Protein AF-A0A0A9YVT7-F1 (afdb_monomer)

Solvent-accessible surface area (backbone atoms only — not comparable to full-atom values): 6560 Å² total; per-residue (Å²): 133,68,62,70,57,54,52,48,54,36,57,38,79,83,28,48,52,42,44,55,48,46,57,48,33,75,76,47,82,46,75,45,62,45,90,57,87,80,72,57,68,86,51,97,84,54,87,70,80,74,66,47,65,60,38,53,50,60,58,53,52,51,50,51,45,67,76,73,46,53,72,69,47,44,48,70,34,59,49,48,54,48,67,71,73,49,67,67,73,52,56,83,69,36,71,84,48,70,76,57,64,82,64,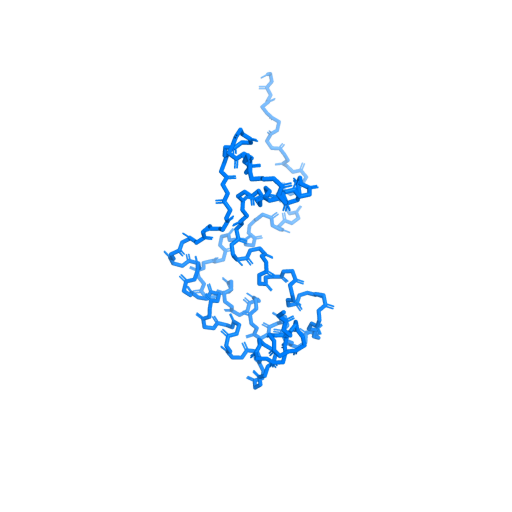71,84,126

Secondary structure (DSSP, 8-state):
--HHHHHHHHHHHHHHHHHHHHHHHHHS--EESBS-TT-----TT--STT--B-EEHHHHHHHHHHHH--HHHHIIIIIHHHHTT-THHHHTT-HHHHS---PPP-

pLDDT: mean 78.4, std 11.34, range [49.5, 89.56]

Sequence (106 aa):
MSWSLLLKLLMMRDCWVAVRLMKHVFDHPSYCGTTDPESKCTGFMCNGDCYIPRSNVEQAIVHVMVSVGCEKDVRNTLIHILERRDTSWAGCLDRRQVWNQRRPGW

Structure (mmCIF, N/CA/C/O backbone):
data_AF-A0A0A9YVT7-F1
#
_entry.id   AF-A0A0A9YVT7-F1
#
loop_
_atom_site.group_PDB
_atom_site.id
_atom_site.type_symbol
_atom_site.label_atom_id
_atom_site.label_alt_id
_atom_site.label_comp_id
_atom_site.label_asym_id
_atom_site.l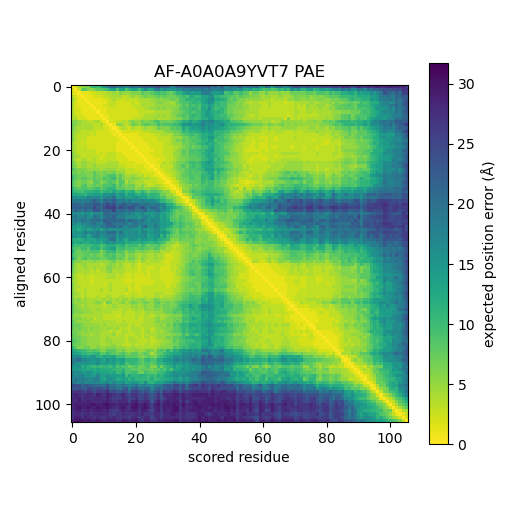abel_entity_id
_atom_site.label_seq_id
_atom_site.pdbx_PDB_ins_code
_atom_site.Cartn_x
_atom_site.Cartn_y
_atom_site.Cartn_z
_atom_site.occupancy
_atom_site.B_iso_or_equiv
_atom_site.auth_seq_id
_atom_site.auth_comp_id
_atom_site.auth_asym_id
_atom_site.auth_atom_id
_atom_site.pdbx_PDB_model_num
ATOM 1 N N . MET A 1 1 ? -1.035 -18.522 -11.983 1.00 51.72 1 MET A N 1
ATOM 2 C CA . MET A 1 1 ? -1.070 -18.210 -10.534 1.00 51.72 1 MET A CA 1
ATOM 3 C C . MET A 1 1 ? -2.491 -17.828 -10.150 1.00 51.72 1 MET A C 1
ATOM 5 O O . MET A 1 1 ? -3.083 -17.019 -10.851 1.00 51.72 1 MET A O 1
ATOM 9 N N . SER A 1 2 ? -3.063 -18.411 -9.093 1.00 82.00 2 SER A N 1
ATOM 10 C CA . SER A 1 2 ? -4.453 -18.123 -8.707 1.00 82.00 2 SER A CA 1
ATOM 11 C C . SER A 1 2 ? -4.523 -16.855 -7.852 1.00 82.00 2 SER A C 1
ATOM 13 O O . SER A 1 2 ? -4.424 -16.923 -6.628 1.00 82.00 2 SER A O 1
ATOM 15 N N . TRP A 1 3 ? -4.695 -15.695 -8.493 1.00 83.69 3 TRP A N 1
ATOM 16 C CA . TRP A 1 3 ? -4.844 -14.385 -7.833 1.00 83.69 3 TRP A CA 1
ATOM 17 C C . TRP A 1 3 ? -5.932 -14.383 -6.746 1.00 83.69 3 TRP A C 1
ATOM 19 O O . TRP A 1 3 ? -5.765 -13.796 -5.681 1.00 83.69 3 TRP A O 1
ATOM 29 N N . SER A 1 4 ? -7.014 -15.126 -6.970 1.00 85.44 4 SER A N 1
ATOM 30 C CA . SER A 1 4 ? -8.107 -15.313 -6.011 1.00 85.44 4 SER A CA 1
ATOM 31 C C . SER A 1 4 ? -7.663 -15.919 -4.674 1.00 85.44 4 SER A C 1
ATOM 33 O O . SER A 1 4 ? -8.171 -15.526 -3.626 1.00 85.44 4 SER A O 1
ATOM 35 N N . LEU A 1 5 ? -6.695 -16.844 -4.681 1.00 88.69 5 LEU A N 1
ATOM 36 C CA . LEU A 1 5 ? -6.164 -17.446 -3.454 1.00 88.69 5 LEU A CA 1
ATOM 37 C C . LEU A 1 5 ? -5.297 -16.453 -2.684 1.00 88.69 5 LEU A C 1
ATOM 39 O O . LEU A 1 5 ? -5.370 -16.411 -1.459 1.00 88.69 5 LEU A O 1
ATOM 43 N N . LEU A 1 6 ? -4.522 -15.633 -3.398 1.00 86.38 6 LEU A N 1
ATOM 44 C CA . LEU A 1 6 ? -3.701 -14.589 -2.792 1.00 86.38 6 LEU A CA 1
ATOM 45 C C . LEU A 1 6 ? -4.575 -13.537 -2.098 1.00 86.38 6 LEU A C 1
ATOM 47 O O . LEU A 1 6 ? -4.340 -13.224 -0.933 1.00 86.38 6 LEU A O 1
ATOM 51 N N . LEU A 1 7 ? -5.622 -13.057 -2.777 1.00 87.75 7 LEU A N 1
ATOM 52 C CA . LEU A 1 7 ? -6.586 -12.122 -2.190 1.00 87.75 7 LEU A CA 1
ATOM 53 C C . LEU A 1 7 ? -7.270 -12.728 -0.968 1.00 87.75 7 LEU A C 1
ATOM 55 O O . LEU A 1 7 ? -7.335 -12.094 0.081 1.00 87.75 7 LEU A O 1
ATOM 59 N N . LYS A 1 8 ? -7.721 -13.983 -1.067 1.00 88.25 8 LYS A N 1
ATOM 60 C CA . LYS A 1 8 ? -8.336 -14.684 0.063 1.00 88.25 8 LYS A CA 1
ATOM 61 C C . LYS A 1 8 ? -7.388 -14.761 1.260 1.00 88.25 8 LYS A C 1
ATOM 63 O O . LYS A 1 8 ? 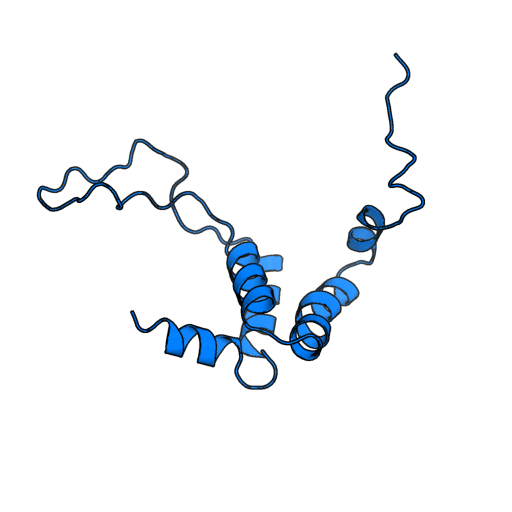-7.811 -14.497 2.377 1.00 88.25 8 LYS A O 1
ATOM 68 N N . LEU A 1 9 ? -6.117 -15.086 1.037 1.00 89.56 9 LEU A N 1
ATOM 69 C CA . LEU A 1 9 ? -5.116 -15.205 2.097 1.00 89.56 9 LEU A CA 1
ATOM 70 C C . LEU A 1 9 ? -4.838 -13.851 2.766 1.00 89.56 9 LEU A C 1
ATOM 72 O O . LEU A 1 9 ? -4.800 -13.777 3.993 1.00 89.56 9 LEU A O 1
ATOM 76 N N . LEU A 1 10 ? -4.695 -12.785 1.975 1.00 86.12 10 LEU A N 1
ATOM 77 C CA . LEU A 1 10 ? -4.454 -11.433 2.486 1.00 86.12 10 LEU A CA 1
ATOM 78 C C . LEU A 1 10 ? -5.641 -10.888 3.287 1.00 86.12 10 LEU A C 1
ATOM 80 O O . LEU A 1 10 ? -5.424 -10.263 4.322 1.00 86.12 10 LEU A O 1
ATOM 84 N N . MET A 1 11 ? -6.868 -11.165 2.840 1.00 86.25 11 MET A N 1
ATOM 85 C CA . MET A 1 11 ? -8.105 -10.646 3.439 1.00 86.25 11 MET A CA 1
ATOM 86 C C . MET A 1 11 ? -8.678 -11.537 4.553 1.00 86.25 11 MET A C 1
ATOM 88 O O . MET A 1 11 ? -9.607 -11.152 5.262 1.00 86.25 11 MET A O 1
ATOM 92 N N . MET A 1 12 ? -8.147 -12.745 4.736 1.00 88.50 12 MET A N 1
ATOM 93 C CA . MET A 1 12 ? -8.629 -13.686 5.744 1.00 88.50 12 MET A CA 1
ATOM 94 C C . MET A 1 12 ? -8.413 -13.179 7.177 1.00 88.50 12 MET A C 1
ATOM 96 O O . MET A 1 12 ? -7.368 -12.615 7.504 1.00 88.50 12 MET A O 1
ATOM 100 N N . ARG A 1 13 ? -9.378 -13.497 8.056 1.00 84.06 13 ARG A N 1
ATOM 101 C CA . ARG A 1 13 ? -9.299 -13.288 9.515 1.00 84.06 13 ARG A CA 1
ATOM 102 C C . ARG A 1 13 ? -8.943 -11.834 9.866 1.00 84.06 13 ARG A C 1
ATOM 104 O O . ARG A 1 13 ? -7.903 -11.583 10.470 1.00 84.06 13 ARG A O 1
ATOM 111 N N . ASP A 1 14 ? -9.796 -10.905 9.425 1.00 82.50 14 ASP A N 1
ATOM 112 C CA . ASP A 1 14 ? -9.625 -9.449 9.578 1.00 82.50 14 ASP A CA 1
ATOM 113 C C . ASP A 1 14 ? -8.243 -8.966 9.084 1.00 82.50 14 ASP A C 1
ATOM 115 O O . ASP A 1 14 ? -7.540 -8.217 9.764 1.00 82.50 14 ASP A O 1
ATOM 119 N N . CYS A 1 15 ? -7.821 -9.444 7.907 1.00 87.31 15 CYS A N 1
ATOM 120 C CA . CYS A 1 15 ? -6.567 -9.052 7.257 1.00 87.31 15 CYS A CA 1
ATOM 121 C C . CYS A 1 15 ? -5.296 -9.310 8.091 1.00 87.31 15 CYS A C 1
ATOM 123 O O . CYS A 1 15 ? -4.278 -8.632 7.928 1.00 87.31 15 CYS A O 1
ATOM 125 N N . TRP A 1 16 ? -5.314 -10.305 8.985 1.00 88.62 16 TRP A N 1
ATOM 126 C CA . TRP A 1 16 ? -4.207 -10.580 9.910 1.00 88.62 16 TRP A CA 1
ATOM 127 C C . TRP A 1 16 ? -2.867 -10.829 9.202 1.00 88.62 16 TRP A C 1
ATOM 129 O O . TRP A 1 16 ? -1.820 -10.354 9.655 1.00 88.62 16 TRP A O 1
ATOM 139 N N . VAL A 1 17 ? -2.889 -11.548 8.074 1.00 89.31 17 VAL A N 1
ATOM 140 C CA . VAL A 1 17 ? -1.672 -11.811 7.293 1.00 89.31 17 VAL A CA 1
ATOM 141 C C . VAL A 1 17 ? -1.156 -10.527 6.652 1.00 89.31 17 VAL A C 1
ATOM 143 O O . VAL A 1 17 ? 0.037 -10.243 6.757 1.00 89.31 17 VAL A O 1
ATOM 146 N N . ALA A 1 18 ? -2.042 -9.722 6.059 1.00 88.38 18 ALA A N 1
ATOM 147 C CA . ALA A 1 18 ? -1.676 -8.430 5.490 1.00 88.38 18 ALA A CA 1
ATOM 148 C C . ALA A 1 18 ? -1.051 -7.508 6.550 1.00 88.38 18 ALA A C 1
ATOM 150 O O . ALA A 1 18 ? -0.003 -6.924 6.297 1.00 88.38 18 ALA A O 1
ATOM 151 N N . VAL A 1 19 ? -1.592 -7.463 7.775 1.00 88.62 19 VAL A N 1
ATOM 152 C CA . VAL A 1 19 ? -1.004 -6.701 8.898 1.00 88.62 19 VAL A CA 1
ATOM 153 C C . VAL A 1 19 ? 0.407 -7.167 9.221 1.00 88.62 19 VAL A C 1
ATOM 155 O O . VAL A 1 19 ? 1.300 -6.352 9.454 1.00 88.62 19 VAL A O 1
ATOM 158 N N . ARG A 1 20 ? 0.617 -8.483 9.289 1.00 89.25 20 ARG A N 1
ATOM 159 C CA . ARG A 1 20 ? 1.914 -9.047 9.667 1.00 89.25 20 ARG A CA 1
ATOM 160 C C . ARG A 1 20 ? 2.964 -8.817 8.582 1.00 89.25 20 ARG A C 1
ATOM 162 O O . ARG A 1 20 ? 4.092 -8.468 8.920 1.00 89.25 20 ARG A O 1
ATOM 169 N N . LEU A 1 21 ? 2.573 -8.943 7.314 1.00 88.94 21 LEU A N 1
ATOM 170 C CA . LEU A 1 21 ? 3.412 -8.599 6.167 1.00 88.94 21 LEU A CA 1
ATOM 171 C C . LEU A 1 21 ? 3.738 -7.106 6.153 1.00 88.94 21 LEU A C 1
ATOM 173 O O . LEU A 1 21 ? 4.909 -6.755 6.086 1.00 88.94 21 LEU A O 1
ATOM 177 N N . MET A 1 22 ? 2.740 -6.235 6.311 1.00 87.81 22 MET A N 1
ATOM 178 C CA . MET A 1 22 ? 2.943 -4.785 6.346 1.00 87.81 22 MET A CA 1
ATOM 179 C C . MET A 1 22 ? 3.917 -4.372 7.442 1.00 87.81 22 MET A C 1
ATOM 181 O O . MET A 1 22 ? 4.849 -3.627 7.169 1.00 87.81 22 MET A O 1
ATOM 185 N N . LYS A 1 23 ? 3.768 -4.896 8.665 1.00 88.00 23 LYS A N 1
ATOM 186 C CA . LYS A 1 23 ? 4.724 -4.628 9.752 1.00 88.00 23 LYS A CA 1
ATOM 187 C C . LYS A 1 23 ? 6.150 -5.013 9.371 1.00 88.00 23 LYS A C 1
ATOM 189 O O . LYS A 1 23 ? 7.063 -4.236 9.612 1.00 88.00 23 LYS A O 1
ATOM 194 N N . HIS A 1 24 ? 6.323 -6.187 8.768 1.00 89.00 24 HIS A N 1
ATOM 195 C CA . HIS A 1 24 ? 7.639 -6.666 8.371 1.00 89.00 24 HIS A CA 1
ATOM 196 C C . HIS A 1 24 ? 8.257 -5.817 7.255 1.00 89.00 24 HIS A C 1
ATOM 198 O O . HIS A 1 24 ? 9.411 -5.421 7.384 1.00 89.00 24 HIS A O 1
ATOM 204 N N . VAL A 1 25 ? 7.491 -5.497 6.206 1.00 88.56 25 VAL A N 1
ATOM 205 C CA . VAL A 1 25 ? 7.966 -4.704 5.057 1.00 88.56 25 VAL A CA 1
ATOM 206 C C . VAL A 1 25 ? 8.259 -3.256 5.457 1.00 88.56 25 VAL A C 1
ATOM 208 O O . VAL A 1 25 ? 9.197 -2.656 4.947 1.00 88.56 25 VAL A O 1
ATOM 211 N N . PHE A 1 26 ? 7.519 -2.700 6.418 1.00 83.31 26 PHE A N 1
ATOM 212 C CA . PHE A 1 26 ? 7.822 -1.379 6.966 1.00 83.31 26 PHE A CA 1
ATOM 213 C C . PHE A 1 26 ? 9.122 -1.339 7.794 1.00 83.31 26 PHE A C 1
ATOM 215 O O . PHE A 1 26 ? 9.711 -0.268 7.927 1.00 83.31 26 PHE A O 1
ATOM 222 N N . ASP A 1 27 ? 9.555 -2.451 8.401 1.00 85.88 27 ASP A N 1
ATOM 223 C CA . ASP A 1 27 ? 10.875 -2.557 9.056 1.00 85.88 27 ASP A CA 1
ATOM 224 C C . ASP A 1 27 ? 11.981 -2.907 8.051 1.00 85.88 27 ASP A C 1
ATOM 226 O O . ASP A 1 27 ? 13.117 -2.460 8.185 1.00 85.88 27 ASP A O 1
ATOM 230 N N . HIS A 1 28 ? 11.638 -3.696 7.033 1.00 87.06 28 HIS A N 1
ATOM 231 C CA . HIS A 1 28 ? 12.556 -4.236 6.038 1.00 87.06 28 HIS A CA 1
ATOM 232 C C . HIS A 1 28 ? 12.005 -3.942 4.636 1.00 87.06 28 HIS A C 1
ATOM 234 O O . HIS A 1 28 ? 11.295 -4.783 4.064 1.00 87.06 28 HIS A O 1
ATOM 240 N N . PRO A 1 29 ? 12.299 -2.752 4.075 1.00 84.50 29 PRO A N 1
ATOM 241 C CA . PRO A 1 29 ? 11.769 -2.356 2.780 1.00 84.50 29 PRO A CA 1
ATOM 242 C C . PRO A 1 29 ? 12.173 -3.386 1.731 1.00 84.50 29 PRO A C 1
ATOM 244 O O . PRO A 1 29 ? 13.351 -3.684 1.526 1.00 84.50 29 PRO A O 1
ATOM 247 N N . SER A 1 30 ? 11.158 -3.963 1.101 1.00 86.19 30 SER A N 1
ATOM 248 C CA . SER A 1 30 ? 11.307 -5.051 0.148 1.00 86.19 30 SER A CA 1
ATOM 249 C C . SER A 1 30 ? 10.899 -4.555 -1.227 1.00 86.19 30 SER A C 1
ATOM 251 O O . SER A 1 30 ? 9.848 -3.936 -1.396 1.00 86.19 30 SER A O 1
ATOM 253 N N . TYR A 1 31 ? 11.734 -4.848 -2.216 1.00 86.69 31 TYR A N 1
ATOM 254 C CA . TYR A 1 31 ? 11.537 -4.415 -3.591 1.00 86.69 31 TYR A CA 1
ATOM 255 C C . TYR A 1 31 ? 11.391 -5.635 -4.489 1.00 86.69 31 TYR A C 1
ATOM 257 O O . TYR A 1 31 ? 12.092 -6.632 -4.312 1.00 86.69 31 TYR A O 1
ATOM 265 N N . CYS A 1 32 ? 10.495 -5.546 -5.462 1.00 84.31 32 CYS A N 1
ATOM 266 C CA . CYS A 1 32 ? 10.348 -6.549 -6.507 1.00 84.31 32 CYS A CA 1
ATOM 267 C C . CYS A 1 32 ? 10.595 -5.900 -7.868 1.00 84.31 32 CYS A C 1
ATOM 269 O O . CYS A 1 32 ? 10.201 -4.756 -8.074 1.00 84.31 32 CYS A O 1
ATOM 271 N N . GLY A 1 33 ? 11.234 -6.618 -8.788 1.00 80.12 33 GLY A N 1
ATOM 272 C CA . GLY A 1 33 ? 11.583 -6.095 -10.108 1.00 80.12 33 GLY A CA 1
ATOM 273 C C . GLY A 1 33 ? 12.982 -5.486 -10.179 1.00 80.12 33 GLY A C 1
ATOM 274 O O . GLY A 1 33 ? 13.753 -5.508 -9.218 1.00 80.12 33 GLY A O 1
ATOM 275 N N . THR A 1 34 ? 13.316 -4.972 -11.355 1.00 76.25 34 THR A N 1
ATOM 276 C CA . THR A 1 34 ? 14.654 -4.483 -11.704 1.00 76.25 34 THR A CA 1
ATOM 277 C C . THR A 1 34 ? 14.607 -2.973 -11.955 1.00 76.25 34 THR A C 1
ATOM 279 O O . THR A 1 34 ? 13.626 -2.432 -12.470 1.00 76.25 34 THR A O 1
ATOM 282 N N . THR A 1 35 ? 15.660 -2.263 -11.543 1.00 73.31 35 THR A N 1
ATOM 283 C CA . THR A 1 35 ? 15.872 -0.848 -11.897 1.00 73.31 35 THR A CA 1
ATOM 284 C C . THR A 1 35 ? 16.385 -0.669 -13.314 1.00 73.31 35 THR A C 1
ATOM 286 O O . THR A 1 35 ? 16.372 0.452 -13.808 1.00 73.31 35 THR A O 1
ATOM 289 N N . ASP A 1 36 ? 16.845 -1.744 -13.946 1.00 70.81 36 ASP A N 1
ATOM 290 C CA . ASP A 1 36 ? 17.580 -1.683 -15.195 1.00 70.81 36 ASP A CA 1
ATOM 291 C C . ASP A 1 36 ? 16.662 -2.020 -16.384 1.00 70.81 36 ASP A C 1
ATOM 293 O O . ASP A 1 36 ? 16.305 -3.191 -16.580 1.00 70.81 36 ASP A O 1
ATOM 297 N N . PRO A 1 37 ? 16.230 -1.018 -17.173 1.00 63.62 37 PRO A N 1
ATOM 298 C CA . PRO A 1 37 ? 15.324 -1.225 -18.302 1.00 63.62 37 PRO A CA 1
ATOM 299 C C . PRO A 1 37 ? 15.964 -2.031 -19.442 1.00 63.62 37 PRO A C 1
ATOM 301 O O . PRO A 1 37 ? 15.244 -2.504 -20.326 1.00 63.62 37 PRO A O 1
ATOM 304 N N . GLU A 1 38 ? 17.290 -2.202 -19.426 1.00 59.09 38 GLU A N 1
ATOM 305 C CA . GLU A 1 38 ? 18.046 -2.939 -20.444 1.00 59.09 38 GLU A CA 1
ATOM 306 C C . GLU A 1 38 ? 18.118 -4.445 -20.173 1.00 59.09 38 GLU A C 1
ATOM 308 O O . GLU A 1 38 ? 18.448 -5.220 -21.069 1.00 59.09 38 GLU A O 1
ATOM 313 N N . SER A 1 39 ? 17.702 -4.895 -18.985 1.00 59.94 39 SER A N 1
ATOM 314 C CA . SER A 1 39 ? 17.620 -6.317 -18.612 1.00 59.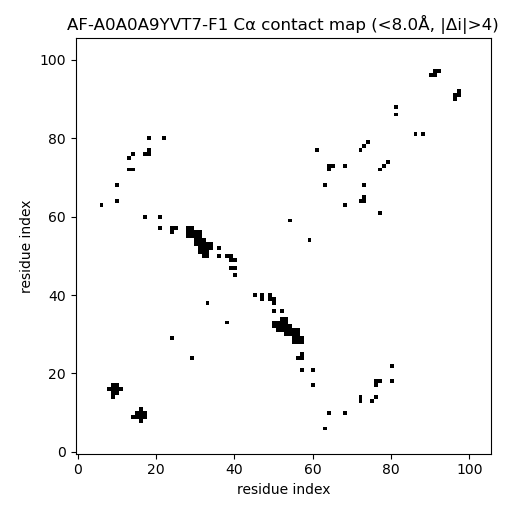94 39 SER A CA 1
ATOM 315 C C . SER A 1 39 ? 16.447 -7.063 -19.277 1.00 59.94 39 SER A C 1
ATOM 317 O O . SER A 1 39 ? 15.805 -7.927 -18.678 1.00 59.94 39 SER A O 1
ATOM 319 N N . LYS A 1 40 ? 16.127 -6.726 -20.531 1.00 64.44 40 LYS A N 1
ATOM 320 C CA . LYS A 1 40 ? 15.108 -7.430 -21.314 1.00 64.44 40 LYS A CA 1
ATOM 321 C C . LYS A 1 40 ? 15.616 -8.815 -21.690 1.00 64.44 40 LYS A C 1
ATOM 323 O O . LYS A 1 40 ? 16.764 -8.999 -22.087 1.00 64.44 40 LYS A O 1
ATOM 328 N N . CYS A 1 41 ? 14.737 -9.801 -21.577 1.00 72.00 41 CYS A N 1
ATOM 329 C CA . CYS A 1 41 ? 15.076 -11.176 -21.881 1.00 72.00 41 CYS A CA 1
ATOM 330 C C . CYS A 1 41 ? 15.290 -11.345 -23.394 1.00 72.00 41 CYS A C 1
ATOM 332 O O . CYS A 1 41 ? 14.420 -11.016 -24.193 1.00 72.00 41 CYS A O 1
ATOM 334 N N . THR A 1 42 ? 16.462 -11.841 -23.802 1.00 72.12 42 THR A N 1
ATOM 335 C CA . THR A 1 42 ? 16.806 -12.106 -25.216 1.00 72.12 42 THR A CA 1
ATOM 336 C C . THR A 1 42 ? 16.282 -13.459 -25.709 1.00 72.12 42 THR A C 1
ATOM 338 O O . THR A 1 42 ? 16.609 -13.903 -26.807 1.00 72.12 42 THR A O 1
ATOM 341 N N . GLY A 1 43 ? 15.483 -14.148 -24.889 1.00 75.81 43 GLY A N 1
ATOM 342 C CA . GLY A 1 43 ? 14.946 -15.464 -25.207 1.00 75.81 43 GLY A CA 1
ATOM 343 C C . GLY A 1 43 ? 13.975 -15.418 -26.386 1.00 75.81 43 GLY A C 1
ATOM 344 O O . GLY A 1 43 ? 13.128 -14.536 -26.471 1.00 75.81 43 GLY A O 1
ATOM 345 N N . PHE A 1 44 ? 14.048 -16.423 -27.257 1.00 77.50 44 PHE A N 1
ATOM 346 C CA . PHE A 1 44 ? 13.209 -16.550 -28.457 1.00 77.50 44 PHE A CA 1
ATOM 347 C C . PHE A 1 44 ? 11.689 -16.488 -28.183 1.00 77.50 44 PHE A C 1
ATOM 349 O O . PHE A 1 44 ? 10.926 -16.079 -29.048 1.00 77.50 44 PHE A O 1
ATOM 356 N N . MET A 1 45 ? 11.244 -16.855 -26.975 1.00 76.81 45 MET A N 1
ATOM 357 C CA . MET A 1 45 ? 9.833 -16.811 -26.557 1.00 76.81 45 MET A CA 1
ATOM 358 C C . MET A 1 45 ? 9.477 -15.583 -25.693 1.00 76.81 45 MET A C 1
ATOM 360 O O . MET A 1 45 ? 8.434 -15.564 -25.042 1.00 76.81 45 MET A O 1
ATOM 364 N N . CYS A 1 46 ? 10.348 -14.573 -25.623 1.00 75.00 46 CYS A N 1
ATOM 365 C CA . CYS A 1 46 ? 10.093 -13.357 -24.857 1.00 75.00 46 CYS A CA 1
ATOM 366 C C . CYS A 1 46 ? 9.102 -12.456 -25.605 1.00 75.00 46 CYS A C 1
ATOM 368 O O . CYS A 1 46 ? 9.465 -11.827 -26.593 1.00 75.00 46 CYS A O 1
ATOM 370 N N . ASN A 1 47 ? 7.874 -12.314 -25.103 1.00 73.00 47 ASN A N 1
ATOM 371 C CA . ASN A 1 47 ? 6.880 -11.401 -25.690 1.00 73.00 47 ASN A CA 1
ATOM 372 C C . ASN A 1 47 ? 7.131 -9.911 -25.369 1.00 73.00 47 ASN A C 1
ATOM 374 O O . ASN A 1 47 ? 6.292 -9.071 -25.665 1.00 73.00 47 ASN A O 1
ATOM 378 N N . GLY A 1 48 ? 8.262 -9.562 -24.745 1.00 70.44 48 GLY A N 1
ATOM 379 C CA . GLY A 1 48 ? 8.579 -8.186 -24.338 1.00 70.44 48 GLY A CA 1
ATOM 380 C C . GLY A 1 48 ? 8.058 -7.784 -22.951 1.00 70.44 48 GLY A C 1
ATOM 381 O O . GLY A 1 48 ? 8.615 -6.867 -22.355 1.00 70.44 48 GLY A O 1
ATOM 382 N N . ASP A 1 49 ? 7.118 -8.537 -22.373 1.00 71.50 49 ASP A N 1
ATOM 383 C CA . ASP A 1 49 ? 6.540 -8.298 -21.032 1.00 71.50 49 ASP A CA 1
ATOM 384 C C . ASP A 1 49 ? 7.387 -8.858 -19.869 1.00 71.50 49 ASP A C 1
ATOM 386 O O . ASP A 1 49 ? 6.912 -9.066 -18.755 1.00 71.50 49 ASP A O 1
ATOM 390 N N . CYS A 1 50 ? 8.664 -9.149 -20.117 1.00 74.88 50 CYS A N 1
ATOM 391 C CA . CYS A 1 50 ? 9.575 -9.695 -19.106 1.00 74.88 50 CYS A CA 1
ATOM 392 C C . CYS A 1 50 ? 10.075 -8.647 -18.101 1.00 74.88 50 CYS A C 1
ATOM 394 O O . CYS A 1 50 ? 10.633 -9.004 -17.063 1.00 74.88 50 CYS A O 1
ATOM 396 N N . TYR A 1 51 ? 9.902 -7.362 -18.416 1.00 77.50 51 TYR A N 1
ATOM 397 C CA . TYR A 1 51 ? 10.370 -6.277 -17.573 1.00 77.50 51 TYR A CA 1
ATOM 398 C C . TYR A 1 51 ? 9.353 -5.978 -16.473 1.00 77.50 51 TYR A C 1
ATOM 400 O O . TYR A 1 51 ? 8.251 -5.499 -16.734 1.00 77.50 51 TYR A O 1
ATOM 408 N N . ILE A 1 52 ? 9.757 -6.231 -15.230 1.00 77.50 52 ILE A N 1
ATOM 409 C CA . ILE A 1 52 ? 8.998 -5.841 -14.044 1.00 77.50 52 ILE A CA 1
ATOM 410 C C . ILE A 1 52 ? 9.718 -4.636 -13.430 1.00 77.50 52 ILE A C 1
ATOM 412 O O . ILE A 1 52 ? 10.832 -4.808 -12.919 1.00 77.50 52 ILE A O 1
ATOM 416 N N . PRO A 1 53 ? 9.123 -3.429 -13.472 1.00 81.19 53 PRO A N 1
ATOM 417 C CA . PRO A 1 53 ? 9.739 -2.246 -12.890 1.00 81.19 53 PRO A CA 1
ATOM 418 C C . PRO A 1 53 ? 9.884 -2.415 -11.381 1.00 81.19 53 PRO A C 1
ATOM 420 O O . PRO A 1 53 ? 9.003 -2.983 -10.722 1.00 81.19 53 PRO A O 1
ATOM 423 N N . ARG A 1 54 ? 10.985 -1.892 -10.828 1.00 83.19 54 ARG A N 1
ATOM 424 C CA . ARG A 1 54 ? 11.207 -1.890 -9.380 1.00 83.19 54 ARG A CA 1
ATOM 425 C C . ARG A 1 54 ? 10.013 -1.259 -8.667 1.00 83.19 54 ARG A C 1
ATOM 427 O O . ARG A 1 54 ? 9.762 -0.065 -8.793 1.00 83.19 54 ARG A O 1
ATOM 434 N N . SER A 1 55 ? 9.308 -2.082 -7.906 1.00 84.31 55 SER A N 1
ATOM 435 C CA . SER A 1 55 ? 8.089 -1.724 -7.198 1.00 84.31 55 SER A CA 1
ATOM 436 C C . SER A 1 55 ? 8.217 -2.076 -5.724 1.00 84.31 55 SER A C 1
ATOM 438 O O . SER A 1 55 ? 8.833 -3.079 -5.347 1.00 84.31 55 SER A O 1
ATOM 440 N N . ASN A 1 56 ? 7.616 -1.236 -4.894 1.00 88.50 56 ASN A N 1
ATOM 441 C CA . ASN A 1 56 ? 7.621 -1.370 -3.450 1.00 88.50 56 ASN A CA 1
ATOM 442 C C . ASN A 1 56 ? 6.543 -2.360 -3.004 1.00 88.50 56 ASN A C 1
ATOM 444 O O . ASN A 1 56 ? 5.367 -2.218 -3.359 1.00 88.50 56 ASN A O 1
ATOM 448 N N . VAL A 1 57 ? 6.922 -3.357 -2.206 1.00 87.00 57 VAL A N 1
ATOM 449 C CA . VAL A 1 57 ? 5.983 -4.394 -1.751 1.00 87.00 57 VAL A CA 1
ATOM 450 C C . VAL A 1 57 ? 4.911 -3.800 -0.831 1.00 87.00 57 VAL A C 1
ATOM 452 O O . VAL A 1 57 ? 3.751 -4.209 -0.898 1.00 87.00 57 VAL A O 1
ATOM 455 N N . GLU A 1 58 ? 5.244 -2.790 -0.027 1.00 87.50 58 GLU A N 1
ATOM 456 C CA . GLU A 1 58 ? 4.284 -2.091 0.830 1.00 87.50 58 GLU A CA 1
ATOM 457 C C . GLU A 1 58 ? 3.193 -1.387 0.019 1.00 87.50 58 GLU A C 1
ATOM 459 O O . GLU A 1 58 ? 2.019 -1.462 0.376 1.00 87.50 58 GLU A O 1
ATOM 464 N N . GLN A 1 59 ? 3.546 -0.778 -1.118 1.00 86.25 59 GLN A N 1
ATOM 465 C CA . GLN A 1 59 ? 2.576 -0.122 -1.997 1.00 86.25 59 GLN A CA 1
ATOM 466 C C . GLN A 1 59 ? 1.632 -1.140 -2.636 1.00 86.25 59 GLN A C 1
ATOM 468 O O . GLN A 1 59 ? 0.433 -0.886 -2.734 1.00 86.25 59 GLN A O 1
ATOM 473 N N . ALA A 1 60 ? 2.149 -2.311 -3.016 1.00 88.06 60 ALA A N 1
ATOM 474 C CA . ALA A 1 60 ? 1.331 -3.391 -3.556 1.00 88.06 60 ALA A CA 1
ATOM 475 C C . ALA A 1 60 ? 0.319 -3.905 -2.522 1.00 88.06 60 ALA A C 1
ATOM 477 O O . ALA A 1 60 ? -0.857 -4.083 -2.844 1.00 88.06 60 ALA A O 1
ATOM 478 N N . ILE A 1 61 ? 0.742 -4.095 -1.268 1.00 87.44 61 ILE A N 1
ATOM 479 C CA . ILE A 1 61 ? -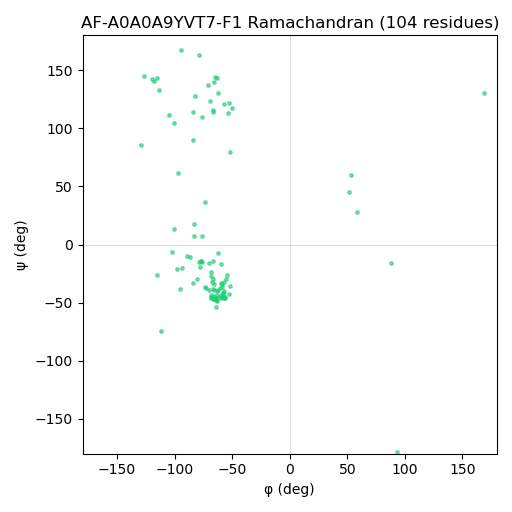0.167 -4.528 -0.200 1.00 87.44 61 ILE A CA 1
ATOM 480 C C . ILE A 1 61 ? -1.224 -3.451 0.066 1.00 87.44 61 ILE A C 1
ATOM 482 O O . ILE A 1 61 ? -2.409 -3.775 0.090 1.00 87.44 61 ILE A O 1
ATOM 486 N N . VAL A 1 62 ? -0.834 -2.176 0.186 1.00 89.25 62 VAL A N 1
ATOM 487 C CA . VAL A 1 62 ? -1.780 -1.054 0.348 1.00 89.25 62 VAL A CA 1
ATOM 488 C C . VAL A 1 62 ? -2.790 -1.019 -0.798 1.00 89.25 62 VAL A C 1
ATOM 490 O O . VAL A 1 62 ? -3.988 -0.907 -0.548 1.00 89.25 62 VAL A O 1
ATOM 493 N N . HIS A 1 63 ? -2.334 -1.168 -2.042 1.00 89.12 63 HIS A N 1
ATOM 494 C CA . HIS A 1 63 ? -3.204 -1.166 -3.213 1.00 89.12 63 HIS A CA 1
ATOM 495 C C . HIS A 1 6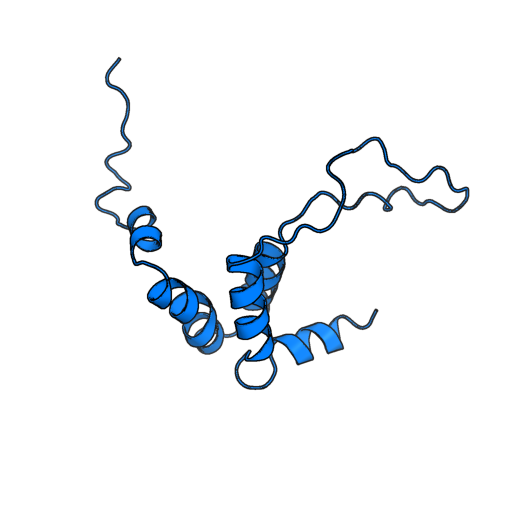3 ? -4.249 -2.285 -3.155 1.00 89.12 63 HIS A C 1
ATOM 497 O O . HIS A 1 63 ? -5.428 -2.038 -3.411 1.00 89.12 63 HIS A O 1
ATOM 503 N N . VAL A 1 64 ? -3.850 -3.496 -2.756 1.00 88.94 64 VAL A N 1
ATOM 504 C CA . VAL A 1 64 ? -4.783 -4.617 -2.568 1.00 88.94 64 VAL A CA 1
ATOM 505 C C . VAL A 1 64 ? -5.781 -4.321 -1.447 1.00 88.94 64 VAL A C 1
ATOM 507 O O . VAL A 1 64 ? -6.980 -4.519 -1.636 1.00 88.94 64 VAL A O 1
ATOM 510 N N . MET A 1 65 ? -5.317 -3.808 -0.304 1.00 87.38 65 MET A N 1
ATOM 511 C CA . MET A 1 65 ? -6.186 -3.500 0.837 1.00 87.38 65 MET A CA 1
ATOM 512 C C . MET A 1 65 ? -7.218 -2.419 0.517 1.00 87.38 65 MET A C 1
ATOM 514 O O . MET A 1 65 ? -8.365 -2.542 0.928 1.00 87.38 65 MET A O 1
ATOM 518 N N . VAL A 1 66 ? -6.831 -1.381 -0.225 1.00 88.31 66 VAL A N 1
ATOM 519 C CA . VAL A 1 66 ? -7.735 -0.292 -0.623 1.00 88.31 66 VAL A CA 1
ATOM 520 C C . VAL A 1 66 ? -8.707 -0.737 -1.717 1.00 88.31 66 VAL A C 1
ATOM 522 O O . VAL A 1 66 ? -9.859 -0.321 -1.708 1.00 88.31 66 VAL A O 1
ATOM 525 N N . SER A 1 67 ? -8.265 -1.583 -2.650 1.00 89.12 67 SER A N 1
ATOM 526 C CA . SER A 1 67 ? -9.098 -1.999 -3.788 1.00 89.12 67 SER A CA 1
ATOM 527 C C . SER A 1 67 ? -10.097 -3.103 -3.437 1.00 89.12 67 SER A C 1
ATOM 529 O O . SER A 1 67 ? -11.146 -3.197 -4.067 1.00 89.12 67 SER A O 1
ATOM 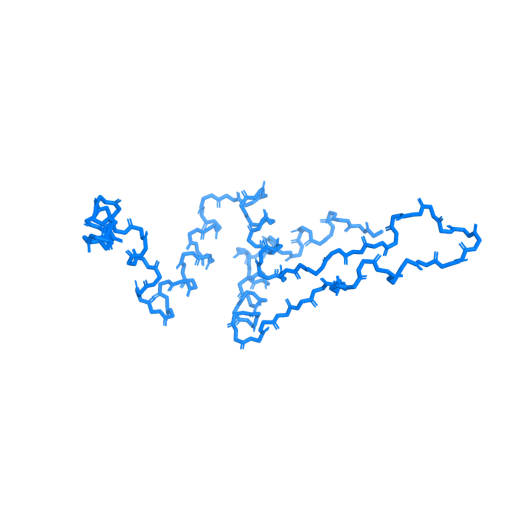531 N N . VAL A 1 68 ? -9.764 -3.968 -2.473 1.00 88.12 68 VAL A N 1
ATOM 532 C CA . VAL A 1 68 ? -10.559 -5.166 -2.133 1.00 88.12 68 VAL A CA 1
ATOM 533 C C . VAL A 1 68 ? -11.143 -5.101 -0.720 1.00 88.12 68 VAL A C 1
ATOM 535 O O . VAL A 1 68 ? -12.153 -5.745 -0.445 1.00 88.12 68 VAL A O 1
ATOM 538 N N . GLY A 1 69 ? -10.513 -4.358 0.189 1.00 84.75 69 GLY A N 1
ATOM 539 C CA . GLY A 1 69 ? -10.942 -4.264 1.580 1.00 84.75 69 GLY A CA 1
ATOM 540 C C . GLY A 1 69 ? -12.118 -3.328 1.815 1.00 84.75 69 GLY A C 1
ATOM 541 O O . GLY A 1 69 ? -12.457 -2.478 0.996 1.00 84.75 69 GLY A O 1
ATOM 542 N N . CYS A 1 70 ? -12.737 -3.490 2.981 1.00 87.31 70 CYS A N 1
ATOM 543 C CA . CYS A 1 70 ? -13.771 -2.594 3.485 1.00 87.31 70 CYS A CA 1
ATOM 544 C C . CYS A 1 70 ? -13.171 -1.525 4.414 1.00 87.31 70 CYS A C 1
ATOM 546 O O . CYS A 1 70 ? -12.047 -1.654 4.902 1.00 87.31 70 CYS A O 1
ATOM 548 N N . GLU A 1 71 ? -13.949 -0.492 4.748 1.00 87.44 71 GLU A N 1
ATOM 549 C CA . GLU A 1 71 ? -13.524 0.583 5.664 1.00 87.44 71 GLU A CA 1
ATOM 550 C C . GLU A 1 71 ? -12.988 0.042 7.004 1.00 87.44 71 GLU A C 1
ATOM 552 O O . GLU A 1 71 ? -11.941 0.474 7.490 1.00 87.44 71 GLU A O 1
ATOM 557 N N . LYS A 1 72 ? -13.664 -0.968 7.570 1.00 87.69 72 LYS A N 1
ATOM 558 C CA . LYS A 1 72 ? -13.240 -1.651 8.802 1.00 87.69 72 LYS A CA 1
ATOM 559 C C . LYS A 1 72 ? -11.840 -2.257 8.666 1.00 87.69 72 LYS A C 1
ATOM 561 O O . LYS A 1 72 ? -11.044 -2.164 9.601 1.00 87.69 72 LYS A O 1
ATOM 566 N N . ASP A 1 73 ? -11.541 -2.865 7.522 1.00 86.62 73 ASP A N 1
ATOM 567 C CA . ASP A 1 73 ? -10.262 -3.529 7.275 1.00 86.62 73 ASP A CA 1
ATOM 568 C C . ASP A 1 73 ? -9.146 -2.497 7.189 1.00 86.62 73 ASP A C 1
ATOM 570 O O . ASP A 1 73 ? -8.127 -2.637 7.861 1.00 86.62 73 ASP A O 1
ATOM 574 N N . VAL A 1 74 ? -9.365 -1.412 6.443 1.00 85.94 74 VAL A N 1
ATOM 575 C CA . VAL A 1 74 ? -8.406 -0.306 6.313 1.00 85.94 74 VAL A CA 1
ATOM 576 C C . VAL A 1 74 ? -8.118 0.326 7.675 1.00 85.94 74 VAL A C 1
ATOM 578 O O . VAL A 1 74 ? -6.955 0.533 8.032 1.00 85.94 74 VAL A O 1
ATOM 581 N N . ARG A 1 75 ? -9.158 0.571 8.477 1.00 85.94 75 ARG A N 1
ATOM 582 C CA . ARG A 1 75 ? -9.016 1.153 9.815 1.00 85.94 75 ARG A CA 1
ATOM 583 C C . ARG A 1 75 ? -8.238 0.243 10.766 1.00 85.94 75 ARG A C 1
ATOM 585 O O . ARG A 1 75 ? -7.310 0.691 11.432 1.00 85.94 75 ARG A O 1
ATOM 592 N N . ASN A 1 76 ? -8.581 -1.040 10.814 1.00 84.06 76 ASN A N 1
ATOM 593 C CA . ASN A 1 76 ? -7.980 -1.976 11.769 1.00 84.06 76 ASN A CA 1
ATOM 594 C C . ASN A 1 76 ? -6.569 -2.435 11.381 1.00 84.06 76 ASN A C 1
ATOM 596 O O . ASN A 1 76 ? -5.860 -3.009 12.212 1.00 84.06 76 ASN A O 1
ATOM 600 N N . THR A 1 77 ? -6.156 -2.198 10.137 1.00 85.25 77 THR A N 1
ATOM 601 C CA . THR A 1 77 ? -4.842 -2.597 9.629 1.00 85.25 77 THR A CA 1
ATOM 602 C C . THR A 1 77 ? -3.945 -1.399 9.355 1.00 85.25 77 THR A C 1
ATOM 604 O O . THR A 1 77 ? -3.034 -1.149 10.137 1.00 85.25 77 THR A O 1
ATOM 607 N N . LEU A 1 78 ? -4.191 -0.650 8.279 1.00 83.88 78 LEU A N 1
ATOM 608 C CA . LEU A 1 78 ? -3.337 0.436 7.808 1.00 83.88 78 LEU A CA 1
ATOM 609 C C . LEU A 1 78 ? -3.275 1.573 8.822 1.00 83.88 78 LEU A C 1
ATOM 611 O O . LEU A 1 78 ? -2.183 1.926 9.261 1.00 83.88 78 LEU A O 1
ATOM 615 N N . ILE A 1 79 ? -4.432 2.091 9.244 1.00 83.44 79 ILE A N 1
ATOM 616 C CA . ILE A 1 79 ? -4.489 3.192 10.216 1.00 83.44 79 ILE A CA 1
ATOM 617 C C . ILE A 1 79 ? -3.882 2.740 11.547 1.00 83.44 79 ILE A C 1
ATOM 619 O O . ILE A 1 79 ? -2.995 3.403 12.070 1.00 83.44 79 ILE A O 1
ATOM 623 N N . HIS A 1 80 ? -4.253 1.554 12.032 1.00 85.06 80 HIS A N 1
ATOM 624 C CA . HIS A 1 80 ? -3.707 0.999 13.276 1.00 85.06 80 HIS A CA 1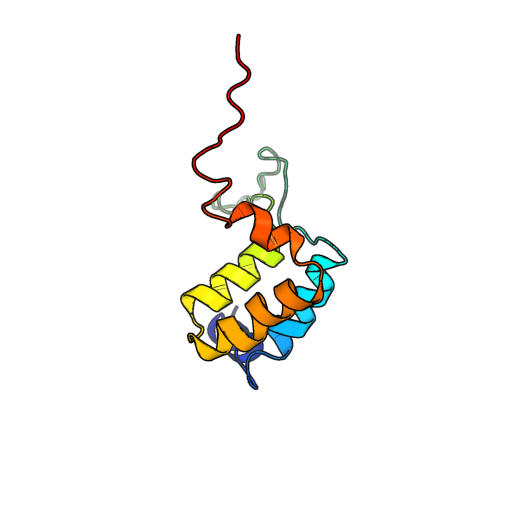
ATOM 625 C C . HIS A 1 80 ? -2.183 0.789 13.260 1.00 85.06 80 HIS A C 1
ATOM 627 O O . HIS A 1 80 ? -1.510 0.962 14.278 1.00 85.06 80 HIS A O 1
ATOM 633 N N . ILE A 1 81 ? -1.609 0.377 12.124 1.00 84.25 81 ILE A N 1
ATOM 634 C CA . ILE A 1 81 ? -0.151 0.245 11.972 1.00 84.25 81 ILE A CA 1
ATOM 635 C C . ILE A 1 81 ? 0.513 1.625 11.990 1.00 84.25 81 ILE A C 1
ATOM 637 O O . ILE A 1 81 ? 1.540 1.784 12.650 1.00 84.25 81 ILE A O 1
ATOM 641 N N . LEU A 1 82 ? -0.068 2.603 11.293 1.00 82.38 82 LEU A N 1
ATOM 642 C CA . LEU A 1 82 ? 0.453 3.967 11.208 1.00 82.38 82 LEU A CA 1
ATOM 643 C C . LEU A 1 82 ? 0.386 4.687 12.563 1.00 82.38 82 LEU A C 1
ATOM 645 O O . LEU A 1 82 ? 1.385 5.246 13.012 1.00 82.38 82 LEU A O 1
ATOM 649 N N . GLU A 1 83 ? -0.748 4.621 13.262 1.00 84.06 83 GLU A N 1
ATOM 650 C CA . GLU A 1 83 ? -0.942 5.202 14.601 1.00 84.06 83 GLU A CA 1
ATOM 651 C C . GLU A 1 83 ? 0.065 4.672 15.626 1.00 84.06 83 GLU A C 1
ATOM 653 O O . GLU A 1 83 ? 0.484 5.397 16.524 1.00 84.06 83 GLU A O 1
ATOM 658 N N . ARG A 1 84 ? 0.493 3.414 15.483 1.00 81.56 84 ARG A N 1
ATOM 659 C CA . ARG A 1 84 ? 1.451 2.788 16.400 1.00 81.56 84 ARG A CA 1
ATOM 660 C C . ARG A 1 84 ? 2.904 3.198 16.194 1.00 81.56 84 ARG A C 1
ATOM 662 O O . ARG A 1 84 ? 3.696 2.929 17.095 1.00 81.56 84 ARG A O 1
ATOM 669 N N . ARG A 1 85 ? 3.285 3.742 15.033 1.00 72.12 85 ARG A N 1
ATOM 670 C CA . ARG A 1 85 ? 4.708 3.921 14.692 1.00 72.12 85 ARG A CA 1
ATOM 671 C C . ARG A 1 85 ? 5.283 5.291 15.001 1.00 72.12 85 ARG A C 1
ATOM 673 O O . ARG A 1 85 ? 6.429 5.322 15.417 1.00 72.12 85 ARG A O 1
ATOM 680 N N . ASP A 1 86 ? 4.526 6.362 14.803 1.00 72.12 86 ASP A N 1
ATOM 681 C CA . ASP A 1 86 ? 4.823 7.742 15.225 1.00 72.12 86 ASP A CA 1
ATOM 682 C C . ASP A 1 86 ? 3.808 8.655 14.527 1.00 72.12 86 ASP A C 1
ATOM 684 O O . ASP A 1 86 ? 3.647 8.565 13.318 1.00 72.12 86 ASP A O 1
ATOM 688 N N . THR A 1 87 ? 3.133 9.558 15.234 1.00 69.88 87 THR A N 1
ATOM 689 C CA . THR A 1 87 ? 2.155 10.496 14.646 1.00 69.88 87 THR A CA 1
ATOM 690 C C . THR A 1 87 ? 2.736 11.474 13.617 1.00 69.88 87 THR A C 1
ATOM 692 O O . THR A 1 87 ? 1.966 12.171 12.953 1.00 69.88 87 THR A O 1
ATOM 695 N N . SER A 1 88 ? 4.059 11.530 13.432 1.00 74.19 88 SER A N 1
ATOM 696 C CA . SER A 1 88 ? 4.700 12.367 12.407 1.00 74.19 88 SER A CA 1
ATOM 697 C C . SER A 1 88 ? 4.182 12.117 10.985 1.00 74.19 88 SER A C 1
ATOM 699 O O . SER A 1 88 ? 4.097 13.071 10.210 1.00 74.19 88 SER A O 1
ATOM 701 N N . TRP A 1 89 ? 3.732 10.896 10.653 1.00 73.81 89 TRP A N 1
ATOM 702 C CA . TRP A 1 89 ? 3.118 10.604 9.345 1.00 73.81 89 TRP A CA 1
ATOM 703 C C . TRP A 1 89 ? 1.862 11.451 9.081 1.00 73.81 89 TRP A C 1
ATOM 705 O O . TRP A 1 89 ? 1.596 11.831 7.940 1.00 73.81 89 TRP A O 1
ATOM 715 N N . ALA A 1 90 ? 1.099 11.780 10.129 1.00 73.75 90 ALA A N 1
ATOM 716 C CA . ALA A 1 90 ? -0.117 12.582 10.028 1.00 73.75 90 ALA A CA 1
ATOM 717 C C . ALA A 1 90 ? 0.187 14.082 9.899 1.00 73.75 90 ALA A C 1
ATOM 719 O O . ALA A 1 90 ? -0.678 14.844 9.470 1.00 73.75 90 ALA A O 1
ATOM 720 N N . GLY A 1 91 ? 1.420 14.511 10.196 1.00 70.44 91 GLY A N 1
ATOM 721 C CA . GLY A 1 91 ? 1.863 15.893 9.999 1.00 70.44 91 GLY A CA 1
ATOM 722 C C . GLY A 1 91 ? 1.741 16.344 8.541 1.00 70.44 91 GLY A C 1
ATOM 723 O O . GLY A 1 91 ? 1.357 17.480 8.279 1.00 70.44 91 GLY A O 1
ATOM 724 N N . CYS A 1 92 ? 1.950 15.431 7.588 1.00 64.50 92 CYS A N 1
ATOM 725 C CA . CYS A 1 92 ? 1.763 15.688 6.157 1.00 64.50 92 CYS A CA 1
ATOM 726 C C . CYS A 1 92 ? 0.288 15.861 5.742 1.00 64.50 92 CYS A C 1
ATOM 728 O O . CYS A 1 92 ? 0.016 16.348 4.646 1.00 64.50 92 CYS A O 1
ATOM 730 N N . LEU A 1 93 ? -0.659 15.454 6.592 1.00 66.19 93 LEU A N 1
ATOM 731 C CA . LEU A 1 93 ? -2.104 15.566 6.364 1.00 66.19 93 LEU A CA 1
ATOM 732 C C . LEU A 1 93 ? -2.732 16.726 7.150 1.00 66.19 93 LEU A C 1
ATOM 734 O O . LEU A 1 93 ? -3.914 17.029 6.958 1.00 66.19 93 LEU A O 1
ATOM 738 N N . ASP A 1 94 ? -1.964 17.385 8.025 1.00 66.94 94 ASP A N 1
ATOM 739 C CA . ASP A 1 94 ? -2.442 18.531 8.787 1.00 66.94 94 ASP A CA 1
ATOM 740 C C . ASP A 1 94 ? -2.715 19.707 7.839 1.00 66.94 94 ASP A C 1
ATOM 742 O O . ASP A 1 94 ? -1.817 20.297 7.232 1.00 66.94 94 ASP A O 1
ATOM 746 N N . ARG A 1 95 ? -3.992 20.084 7.733 1.00 60.41 95 ARG A N 1
ATOM 747 C CA . ARG A 1 95 ? -4.469 21.208 6.912 1.00 60.41 95 ARG A CA 1
ATOM 748 C C . ARG A 1 95 ? -3.847 22.547 7.313 1.00 60.41 95 ARG A C 1
ATOM 750 O O . ARG A 1 95 ? -3.866 23.473 6.504 1.00 60.41 95 ARG A O 1
ATOM 757 N N . ARG A 1 96 ? -3.253 22.653 8.508 1.00 59.47 96 ARG A N 1
ATOM 758 C CA . ARG A 1 96 ? -2.445 23.814 8.918 1.00 59.47 96 ARG A CA 1
ATOM 759 C C . ARG A 1 96 ? -1.124 23.931 8.149 1.00 59.47 96 ARG A C 1
ATOM 761 O O . ARG A 1 96 ? -0.601 25.036 8.031 1.00 59.47 96 ARG A O 1
ATOM 768 N N . GLN A 1 97 ? -0.602 22.831 7.601 1.00 52.59 97 GLN A N 1
ATOM 769 C CA . GLN A 1 97 ? 0.624 22.801 6.793 1.00 52.59 97 GLN A CA 1
ATOM 770 C C . GLN A 1 97 ? 0.361 22.811 5.278 1.00 52.59 97 GLN A C 1
ATOM 772 O O . GLN A 1 97 ? 1.227 23.233 4.518 1.00 52.59 97 GLN A O 1
ATOM 777 N N . VAL A 1 98 ? -0.836 22.419 4.824 1.00 55.19 98 VAL A N 1
ATOM 778 C CA . VAL A 1 98 ? -1.173 22.336 3.385 1.00 55.19 98 VAL A CA 1
ATOM 779 C C . VAL A 1 98 ? -1.212 23.711 2.700 1.00 55.19 98 VAL A C 1
ATOM 781 O O . VAL A 1 98 ? -0.903 23.815 1.515 1.00 55.19 98 VAL A O 1
ATOM 784 N N . TRP A 1 99 ? -1.547 24.780 3.431 1.00 52.84 99 TRP A N 1
ATOM 785 C CA . TRP A 1 99 ? -1.559 26.150 2.890 1.00 52.84 99 TRP A CA 1
ATOM 786 C C . TRP A 1 99 ? -0.260 26.929 3.108 1.00 52.84 99 TRP A C 1
ATOM 788 O O . TRP A 1 99 ? 0.029 27.855 2.355 1.00 52.84 99 TRP A O 1
ATOM 798 N N . ASN A 1 100 ? 0.564 26.510 4.067 1.00 49.50 100 ASN A N 1
ATOM 799 C CA . ASN A 1 100 ? 1.910 27.036 4.256 1.00 49.50 100 ASN A CA 1
ATOM 800 C C . ASN A 1 100 ? 2.910 26.098 3.586 1.00 49.50 100 ASN A C 1
ATOM 802 O O . ASN A 1 100 ? 3.813 25.554 4.225 1.00 49.50 100 ASN A O 1
ATOM 806 N N . GLN A 1 101 ? 2.775 25.938 2.266 1.00 53.00 101 GLN A N 1
ATOM 807 C CA . GLN A 1 101 ? 3.953 25.619 1.476 1.00 53.00 101 GLN A CA 1
ATOM 808 C C . GLN A 1 101 ? 5.017 26.641 1.875 1.00 53.00 101 GLN A C 1
ATOM 810 O O . GLN A 1 101 ? 4.831 27.843 1.684 1.00 53.00 101 GLN A O 1
ATOM 815 N N . ARG A 1 102 ? 6.118 26.150 2.450 1.00 52.41 102 ARG A N 1
ATOM 816 C CA . ARG A 1 102 ? 7.422 26.806 2.410 1.00 52.41 102 ARG A CA 1
ATOM 817 C C . ARG A 1 102 ? 7.723 27.117 0.943 1.00 52.41 102 ARG A C 1
ATOM 819 O O . ARG A 1 102 ? 8.437 26.375 0.279 1.00 52.41 102 ARG A O 1
ATOM 826 N N . ARG A 1 103 ? 7.149 28.192 0.414 1.00 57.56 103 ARG A N 1
ATOM 827 C CA . ARG A 1 103 ? 7.779 28.920 -0.669 1.00 57.56 103 ARG A CA 1
ATOM 828 C C . ARG A 1 103 ? 9.027 29.500 -0.016 1.00 57.56 103 ARG A C 1
ATOM 830 O O . ARG A 1 103 ? 8.860 30.257 0.946 1.00 57.56 103 ARG A O 1
ATOM 837 N N . PRO A 1 104 ? 10.252 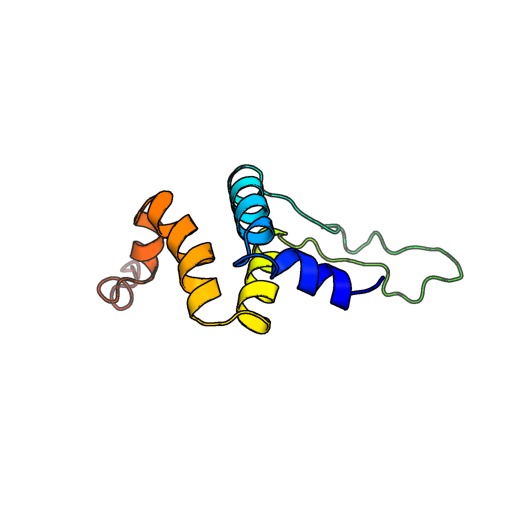29.128 -0.422 1.00 55.88 104 PRO A N 1
ATOM 838 C CA . PRO A 1 104 ? 11.352 30.025 -0.136 1.00 55.88 104 PRO A CA 1
ATOM 839 C C . PRO A 1 104 ? 10.920 31.390 -0.686 1.00 55.88 104 PRO A C 1
ATOM 841 O O . PRO A 1 104 ? 10.475 31.505 -1.829 1.00 55.88 104 PRO A O 1
ATOM 844 N N . GLY A 1 105 ? 10.880 32.395 0.189 1.00 60.56 105 GLY A N 1
ATOM 845 C CA . GLY A 1 105 ? 10.947 33.759 -0.303 1.00 60.56 105 GLY A CA 1
ATOM 846 C C . GLY A 1 105 ? 12.304 33.866 -0.980 1.00 60.56 105 GLY A C 1
ATOM 847 O O . GLY A 1 105 ? 13.267 33.450 -0.343 1.00 60.56 105 GLY A O 1
ATOM 848 N N . TRP A 1 106 ? 12.291 34.378 -2.214 1.00 59.12 106 TRP A N 1
ATOM 849 C CA . TRP A 1 106 ? 13.369 34.477 -3.209 1.00 59.12 106 TRP A CA 1
ATOM 850 C C . TRP A 1 106 ? 13.849 33.155 -3.833 1.00 59.12 106 TRP A C 1
ATOM 852 O O . TRP A 1 106 ? 14.399 32.279 -3.134 1.00 59.12 106 TRP A O 1
#

Mean predicted aligned error: 10.66 Å

Foldseek 3Di:
DPVVVVLCVCPPPLRVVLQVVLLVCVVPWDWDFDCDLPPQDPDPPRPRPPGDHTDTPNVVSVVSCVVPHDPSSCCVGVVVSCVVPDCVVCVVVPPVVVVPDPPPPD

Nearest PDB structures (foldseek):
  5vbn-assembly2_F  TM=2.312E-01  e=6.445E+00  Homo sapiens

Radius of gyration: 18.73 Å; Cα contacts (8 Å, |Δi|>4): 81; chains: 1; bounding box: 32×53×45 Å

Organism: Lygus hesperus (NCBI:txid30085)